Protein AF-A0A2G4RBM0-F1 (afdb_monomer_lite)

pLDDT: mean 80.77, std 11.61, range [50.59, 93.0]

Secondary structure (DSSP, 8-state):
---EE--SHHHHHHH-GGGB-TTS-EE-TT-TTEEE--TT---SS-EE--S------GGGS--

Foldseek 3Di:
DAADEDQDPVSVCVVCVVQQDPVQEGACAPVERHAADHPPDDTPDYYHDHPYHHNDDPVNPPD

Sequence (63 aa):
MQVRDFKTVAELREAFPSAFLTNGTVDLSRKRGIRTLPRDMTVERHLILVNIFLALKDEDFSG

Radius of gyration: 11.72 Å; chains: 1; bounding box: 28×32×20 Å

Organism: NCBI:txid65959

Structure (mmCIF, N/CA/C/O backbone):
data_AF-A0A2G4RBM0-F1
#
_entry.id   AF-A0A2G4RBM0-F1
#
loop_
_atom_site.gro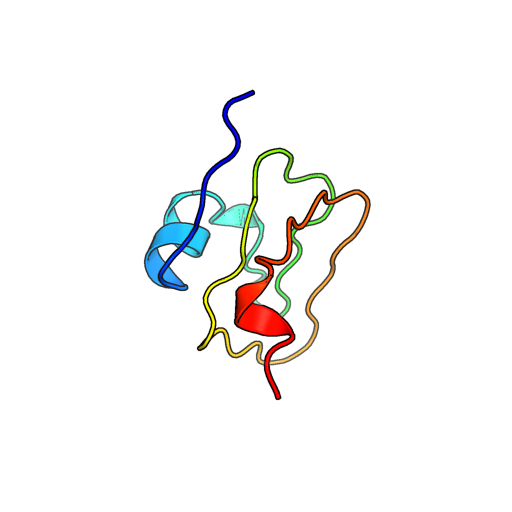up_PDB
_atom_site.id
_atom_site.type_symbol
_atom_site.label_atom_id
_atom_site.label_alt_id
_atom_site.label_comp_id
_atom_site.label_asym_id
_atom_site.label_entity_id
_atom_site.label_seq_id
_atom_site.pdbx_PDB_ins_code
_atom_site.Cartn_x
_atom_site.Cartn_y
_atom_site.Cartn_z
_atom_site.occupancy
_atom_site.B_iso_or_equiv
_atom_site.auth_seq_id
_atom_site.auth_comp_id
_atom_site.auth_asym_id
_atom_site.auth_atom_id
_atom_site.pdbx_PDB_model_num
ATOM 1 N N . MET A 1 1 ? 22.097 -4.553 5.017 1.00 55.03 1 MET A N 1
ATOM 2 C CA . MET A 1 1 ? 20.756 -3.930 5.109 1.00 55.03 1 MET A CA 1
ATOM 3 C C . MET A 1 1 ? 19.956 -4.715 6.131 1.00 55.03 1 MET A C 1
ATOM 5 O O . MET A 1 1 ? 19.888 -5.928 5.985 1.00 55.03 1 MET A O 1
ATOM 9 N N . GLN A 1 2 ? 19.439 -4.064 7.177 1.00 62.03 2 GLN A N 1
ATOM 10 C CA . GLN A 1 2 ? 18.581 -4.728 8.165 1.00 62.03 2 GLN A CA 1
ATOM 11 C C . GLN A 1 2 ? 17.233 -5.066 7.522 1.00 62.03 2 GLN A C 1
ATOM 13 O O . GLN A 1 2 ? 16.640 -4.239 6.832 1.00 62.03 2 GLN A O 1
ATOM 18 N N . VAL A 1 3 ? 16.796 -6.304 7.717 1.00 73.88 3 VAL A N 1
ATOM 19 C CA . VAL A 1 3 ? 15.492 -6.814 7.295 1.00 73.88 3 VAL A CA 1
ATOM 20 C C . VAL A 1 3 ? 14.492 -6.467 8.400 1.00 73.88 3 VAL A C 1
ATOM 22 O O . VAL A 1 3 ? 14.770 -6.729 9.568 1.00 73.88 3 VAL A O 1
ATOM 25 N N . ARG A 1 4 ? 13.372 -5.828 8.052 1.00 79.88 4 ARG A N 1
ATOM 26 C CA . ARG A 1 4 ? 12.414 -5.237 8.990 1.00 79.88 4 ARG A CA 1
ATOM 27 C C . ARG A 1 4 ? 11.011 -5.778 8.742 1.00 79.88 4 ARG A C 1
ATOM 29 O O . ARG A 1 4 ? 10.578 -5.908 7.598 1.00 79.88 4 ARG A O 1
ATOM 36 N N . ASP A 1 5 ? 10.325 -6.101 9.827 1.00 82.62 5 ASP A N 1
ATOM 37 C CA . ASP A 1 5 ? 8.912 -6.467 9.829 1.00 82.62 5 ASP A CA 1
ATOM 38 C C . ASP A 1 5 ? 8.056 -5.200 9.931 1.00 82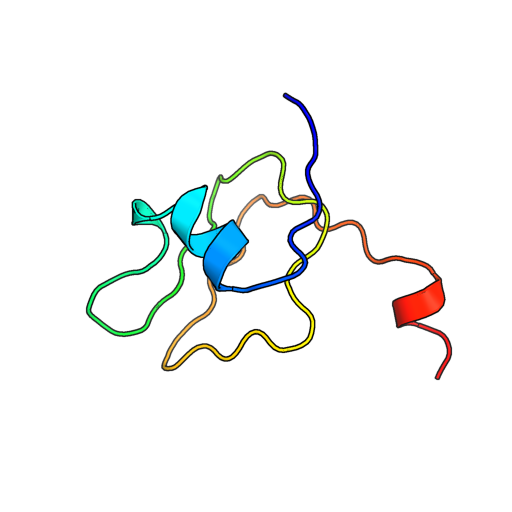.62 5 ASP A C 1
ATOM 40 O O . ASP A 1 5 ? 8.361 -4.319 10.739 1.00 82.62 5 ASP A O 1
ATOM 44 N N . PHE A 1 6 ? 6.991 -5.118 9.131 1.00 86.25 6 PHE A N 1
ATOM 45 C CA . PHE A 1 6 ? 6.025 -4.021 9.183 1.00 86.25 6 PHE A CA 1
ATOM 46 C C . PHE A 1 6 ? 4.695 -4.556 9.696 1.00 86.25 6 PHE A C 1
ATOM 48 O O . PHE A 1 6 ? 4.064 -5.390 9.050 1.00 86.25 6 PHE A O 1
ATOM 55 N N . LYS A 1 7 ? 4.273 -4.088 10.873 1.00 84.56 7 LYS A N 1
ATOM 56 C CA . LYS A 1 7 ? 3.021 -4.526 11.501 1.00 84.56 7 LYS A CA 1
ATOM 57 C C . LYS A 1 7 ? 1.826 -3.768 10.947 1.00 84.56 7 LYS A C 1
ATOM 59 O O . LYS A 1 7 ? 0.730 -4.314 10.916 1.00 84.56 7 LYS A O 1
ATOM 64 N N . THR A 1 8 ? 2.030 -2.524 10.513 1.00 88.00 8 THR A N 1
ATOM 65 C CA . THR A 1 8 ? 0.955 -1.666 10.001 1.00 88.00 8 THR A CA 1
ATOM 66 C C . THR A 1 8 ? 1.315 -1.018 8.667 1.00 88.00 8 THR A C 1
ATOM 68 O O . THR A 1 8 ? 2.485 -0.808 8.339 1.00 88.00 8 THR A O 1
ATOM 71 N N . VAL A 1 9 ? 0.289 -0.656 7.891 1.00 88.00 9 VAL A N 1
ATOM 72 C CA . VAL A 1 9 ? 0.467 0.103 6.642 1.00 88.00 9 VAL A CA 1
ATOM 73 C C . VAL A 1 9 ? 1.085 1.476 6.915 1.00 88.00 9 VAL A C 1
ATOM 75 O O . VAL A 1 9 ? 1.859 1.961 6.096 1.00 88.00 9 VAL A O 1
ATOM 78 N N . ALA A 1 10 ? 0.798 2.081 8.07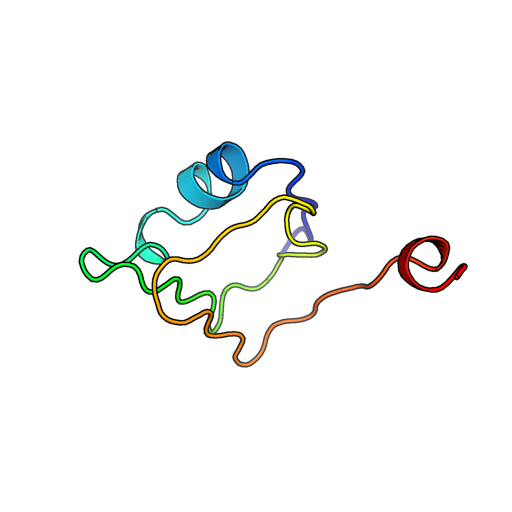2 1.00 89.38 10 ALA A N 1
ATOM 79 C CA . ALA A 1 10 ? 1.385 3.356 8.474 1.00 89.38 10 ALA A CA 1
ATOM 80 C C . ALA A 1 10 ? 2.913 3.259 8.609 1.00 89.38 10 ALA A C 1
ATOM 82 O O . ALA A 1 10 ? 3.616 4.059 8.000 1.00 89.38 10 ALA A O 1
ATOM 83 N N . GLU A 1 11 ? 3.424 2.234 9.301 1.00 89.56 11 GLU A N 1
ATOM 84 C CA . GLU A 1 11 ? 4.871 1.991 9.422 1.00 89.56 11 GLU A CA 1
ATOM 85 C C . GLU A 1 11 ? 5.523 1.754 8.052 1.00 89.56 11 GLU A C 1
ATOM 87 O O . GLU A 1 11 ? 6.601 2.277 7.762 1.00 89.56 11 GLU A O 1
ATOM 92 N N . LEU A 1 12 ? 4.864 0.974 7.186 1.00 88.50 12 LEU A N 1
ATOM 93 C CA . LEU A 1 12 ? 5.362 0.695 5.838 1.00 88.50 12 LEU A CA 1
ATOM 94 C C . LEU A 1 12 ? 5.399 1.968 4.979 1.00 88.50 12 LEU A C 1
ATOM 96 O O . LEU A 1 12 ? 6.363 2.196 4.245 1.00 88.50 12 LEU A O 1
ATOM 100 N N . ARG A 1 13 ? 4.369 2.813 5.087 1.00 89.81 13 ARG A N 1
ATOM 101 C CA . ARG A 1 13 ? 4.261 4.093 4.378 1.00 89.81 13 ARG A CA 1
ATOM 102 C C . ARG A 1 13 ? 5.250 5.126 4.894 1.00 89.81 13 ARG A C 1
ATOM 104 O O . ARG A 1 13 ? 5.777 5.886 4.093 1.00 89.81 13 ARG A O 1
ATOM 111 N N . GLU A 1 14 ? 5.532 5.141 6.188 1.00 90.31 14 GLU A N 1
ATOM 112 C CA . GLU A 1 14 ? 6.554 6.008 6.771 1.00 90.31 14 GLU A CA 1
ATOM 113 C C . GLU A 1 14 ? 7.960 5.608 6.301 1.00 90.31 14 GLU A C 1
ATOM 115 O O . GLU A 1 14 ? 8.760 6.465 5.933 1.00 90.31 14 GLU A O 1
ATOM 120 N N . ALA A 1 15 ? 8.251 4.304 6.235 1.00 88.62 15 ALA A N 1
ATOM 121 C CA . ALA A 1 15 ? 9.541 3.813 5.754 1.00 88.62 15 ALA A CA 1
ATOM 122 C C . ALA A 1 15 ? 9.722 3.976 4.236 1.00 88.62 15 ALA A C 1
ATOM 124 O O . ALA A 1 15 ? 10.832 4.240 3.765 1.00 88.62 15 ALA A O 1
ATOM 125 N N . PHE A 1 16 ? 8.646 3.815 3.460 1.00 88.50 16 PHE A N 1
ATOM 126 C CA . PHE A 1 16 ? 8.677 3.879 1.999 1.00 88.50 16 PHE A CA 1
ATOM 127 C C . PHE A 1 16 ? 7.565 4.773 1.436 1.00 88.50 16 PHE A C 1
ATOM 129 O O . PHE A 1 16 ? 6.725 4.297 0.672 1.00 88.50 16 PHE A O 1
ATOM 136 N N . PRO A 1 17 ? 7.570 6.085 1.716 1.00 90.62 17 PRO A N 1
ATOM 137 C CA . PRO A 1 17 ? 6.491 6.969 1.277 1.00 90.62 17 PRO A CA 1
ATOM 138 C C . PRO A 1 17 ? 6.388 7.029 -0.249 1.00 90.62 17 PRO A C 1
ATOM 140 O O . PRO A 1 17 ? 5.292 7.076 -0.795 1.00 90.62 17 PRO A O 1
ATOM 143 N N . SER A 1 18 ? 7.524 6.927 -0.949 1.00 90.81 18 SER A N 1
ATOM 144 C CA . SER A 1 18 ? 7.584 6.901 -2.415 1.00 90.81 18 SER A CA 1
ATOM 145 C C . SER A 1 18 ? 7.060 5.614 -3.056 1.00 90.81 18 SER A C 1
ATOM 147 O O . SER A 1 18 ? 6.890 5.586 -4.269 1.00 90.81 18 SER A O 1
ATOM 149 N N . ALA A 1 19 ? 6.811 4.558 -2.276 1.00 90.19 19 ALA A N 1
ATOM 150 C CA . ALA A 1 19 ? 6.165 3.349 -2.780 1.00 90.19 19 ALA A CA 1
ATOM 151 C C . ALA A 1 19 ? 4.652 3.535 -2.962 1.00 90.19 19 ALA A C 1
ATOM 153 O O . ALA A 1 19 ? 4.042 2.808 -3.736 1.00 90.19 19 ALA A O 1
ATOM 154 N N . PHE A 1 20 ? 4.037 4.493 -2.265 1.00 91.81 20 PHE A N 1
ATOM 155 C CA . PHE A 1 20 ? 2.598 4.737 -2.324 1.00 91.81 20 PHE A CA 1
ATOM 156 C C . PHE A 1 20 ? 2.307 5.794 -3.387 1.00 91.81 20 PHE A C 1
ATOM 158 O O . PHE A 1 20 ? 2.460 6.994 -3.155 1.00 91.81 20 PHE A O 1
ATOM 165 N N . LEU A 1 21 ? 1.910 5.337 -4.571 1.00 92.94 21 LEU A N 1
ATOM 166 C CA . LEU A 1 21 ? 1.619 6.204 -5.702 1.00 92.94 21 LEU A CA 1
ATOM 167 C C . LEU A 1 21 ? 0.232 6.841 -5.547 1.00 92.94 21 LEU A C 1
ATOM 169 O O . LEU A 1 21 ? -0.694 6.257 -4.986 1.00 92.94 21 LEU A O 1
ATOM 173 N N . THR A 1 22 ? 0.062 8.042 -6.100 1.00 90.94 22 THR A N 1
ATOM 174 C CA . THR A 1 22 ? -1.192 8.818 -6.024 1.00 90.94 22 THR A CA 1
ATOM 175 C C . THR A 1 22 ? -2.381 8.145 -6.706 1.00 90.94 22 THR A C 1
ATOM 177 O O . THR A 1 22 ? -3.521 8.522 -6.466 1.00 90.94 22 THR A O 1
ATOM 180 N N . ASN A 1 23 ? -2.131 7.153 -7.557 1.00 91.88 23 ASN A N 1
ATOM 181 C CA . ASN A 1 23 ? -3.156 6.395 -8.263 1.00 91.88 23 ASN A CA 1
ATOM 182 C C . ASN A 1 23 ? -3.663 5.170 -7.477 1.00 91.88 23 ASN A C 1
ATOM 184 O O . ASN A 1 23 ? -4.383 4.363 -8.062 1.00 91.88 23 ASN A O 1
ATOM 188 N N . GLY A 1 24 ? -3.257 5.001 -6.213 1.00 88.06 24 GLY A N 1
ATOM 189 C CA . GLY A 1 24 ? -3.651 3.872 -5.363 1.00 88.06 24 GLY A CA 1
ATOM 190 C C . GLY A 1 24 ? -2.804 2.606 -5.555 1.00 88.06 24 GLY A C 1
ATOM 191 O O . GLY A 1 24 ? -3.077 1.576 -4.935 1.00 88.06 24 GLY A O 1
ATOM 192 N N . THR A 1 25 ? -1.776 2.654 -6.408 1.00 93.00 25 THR A N 1
ATOM 193 C CA . THR A 1 25 ? -0.793 1.572 -6.560 1.00 93.00 25 THR A CA 1
ATOM 194 C C . THR A 1 25 ? 0.270 1.658 -5.469 1.00 93.00 25 THR A C 1
ATOM 196 O O . THR A 1 25 ? 0.793 2.736 -5.181 1.00 93.00 25 THR A O 1
ATOM 199 N N . VAL A 1 26 ? 0.643 0.506 -4.913 1.00 92.25 26 VAL A N 1
ATOM 200 C CA . VAL A 1 26 ? 1.799 0.377 -4.025 1.00 92.25 26 VAL A CA 1
ATOM 201 C C . VAL A 1 26 ? 2.918 -0.363 -4.754 1.00 92.25 26 VAL A C 1
ATOM 203 O O . VAL A 1 26 ? 2.796 -1.550 -5.057 1.00 92.25 26 VAL A O 1
ATOM 206 N N . ASP A 1 27 ? 4.015 0.340 -5.031 1.00 92.12 27 ASP A N 1
ATOM 207 C CA . ASP A 1 27 ? 5.203 -0.189 -5.695 1.00 92.12 27 ASP A CA 1
ATOM 208 C C . ASP A 1 27 ? 6.361 -0.384 -4.707 1.00 92.12 27 ASP A C 1
ATOM 210 O O . ASP A 1 27 ? 7.104 0.541 -4.365 1.00 92.12 27 ASP A O 1
ATOM 214 N N . LEU A 1 28 ? 6.521 -1.629 -4.252 1.00 88.12 28 LEU A N 1
ATOM 215 C CA . LEU A 1 28 ? 7.618 -2.049 -3.378 1.00 88.12 28 LEU A CA 1
ATOM 216 C C . LEU A 1 28 ? 8.762 -2.689 -4.174 1.00 88.12 28 LEU A C 1
ATOM 218 O O . LEU A 1 28 ? 9.631 -3.352 -3.597 1.00 88.12 28 LEU A O 1
ATOM 222 N N . SER A 1 29 ? 8.799 -2.494 -5.496 1.00 86.88 29 SER A N 1
ATOM 223 C CA . SER A 1 29 ? 9.889 -2.998 -6.319 1.00 86.88 29 SER A CA 1
ATOM 224 C C . SER A 1 29 ? 11.234 -2.468 -5.821 1.00 86.88 29 SER A C 1
ATOM 226 O O . SER A 1 29 ? 11.407 -1.298 -5.466 1.00 86.88 29 SER A O 1
ATOM 228 N N . ARG A 1 30 ? 12.215 -3.375 -5.742 1.00 77.75 30 ARG A N 1
ATOM 229 C CA . ARG A 1 30 ? 13.580 -3.091 -5.264 1.00 77.75 30 ARG A CA 1
ATOM 230 C C . ARG A 1 30 ? 13.672 -2.554 -3.825 1.00 77.75 30 ARG A C 1
ATOM 232 O O . ARG A 1 30 ? 14.772 -2.182 -3.404 1.00 77.75 30 ARG A O 1
ATOM 239 N N . LYS A 1 31 ? 12.584 -2.539 -3.041 1.00 81.12 31 LYS A N 1
ATOM 240 C CA . LYS A 1 31 ? 12.630 -2.209 -1.609 1.00 81.12 31 LYS A CA 1
ATOM 241 C C . LYS A 1 31 ? 13.188 -3.408 -0.844 1.00 81.12 31 LYS A C 1
ATOM 243 O O . LYS A 1 31 ? 12.476 -4.310 -0.411 1.00 81.12 31 LYS A O 1
ATOM 248 N N . ARG A 1 32 ? 14.517 -3.444 -0.735 1.00 72.50 32 ARG A N 1
ATOM 249 C CA . ARG A 1 32 ? 15.240 -4.465 0.030 1.00 72.50 32 ARG A CA 1
ATOM 250 C C . ARG A 1 32 ? 15.040 -4.224 1.525 1.00 72.50 32 ARG A C 1
ATOM 252 O O . ARG A 1 32 ? 15.125 -3.088 1.979 1.00 72.50 32 ARG A O 1
ATOM 259 N N . GLY A 1 33 ? 14.824 -5.297 2.283 1.00 73.44 33 GLY A N 1
ATOM 260 C CA . GLY A 1 33 ? 14.688 -5.229 3.740 1.00 73.44 33 GLY A CA 1
ATOM 261 C C . GLY A 1 33 ? 13.251 -5.221 4.263 1.00 73.44 33 GLY A C 1
ATOM 262 O O . GLY A 1 33 ? 13.062 -4.966 5.443 1.00 73.44 33 GLY A O 1
ATOM 263 N N . ILE A 1 34 ? 12.252 -5.520 3.435 1.00 81.88 34 ILE A N 1
ATOM 264 C CA . ILE A 1 34 ? 10.895 -5.830 3.903 1.00 81.88 34 ILE A CA 1
ATOM 265 C C . ILE A 1 34 ? 10.840 -7.330 4.173 1.00 81.88 34 ILE A C 1
ATOM 267 O O . ILE A 1 34 ? 10.980 -8.108 3.237 1.00 81.88 34 ILE A O 1
ATOM 271 N N . ARG A 1 35 ? 10.672 -7.733 5.434 1.00 79.06 35 ARG A N 1
ATOM 272 C CA . ARG A 1 35 ? 10.532 -9.145 5.815 1.00 79.06 35 ARG A CA 1
ATOM 273 C C . ARG A 1 35 ? 9.108 -9.633 5.613 1.00 79.06 35 ARG A C 1
ATOM 275 O O . ARG A 1 35 ? 8.891 -10.663 4.993 1.00 79.06 35 ARG A O 1
ATOM 282 N N . THR A 1 36 ? 8.164 -8.874 6.146 1.00 80.94 36 THR A N 1
ATOM 283 C CA . THR A 1 36 ? 6.740 -9.189 6.178 1.00 80.94 36 THR A CA 1
ATOM 284 C C . THR A 1 36 ? 5.954 -7.941 5.812 1.00 80.94 36 THR A C 1
ATOM 286 O O . THR A 1 36 ? 6.375 -6.817 6.110 1.00 80.94 36 THR A O 1
ATOM 289 N N . LEU A 1 37 ? 4.828 -8.147 5.132 1.00 84.12 37 LEU A N 1
ATOM 290 C CA . LEU A 1 37 ? 3.842 -7.100 4.899 1.00 84.12 37 LEU A CA 1
ATOM 291 C C . LEU A 1 37 ? 2.803 -7.119 6.029 1.00 84.12 37 LEU A C 1
ATOM 293 O O . LEU A 1 37 ? 2.550 -8.183 6.600 1.00 84.12 37 LEU A O 1
ATOM 297 N N . PRO A 1 38 ? 2.180 -5.971 6.341 1.00 85.00 38 PRO A N 1
ATOM 298 C CA . PRO A 1 38 ? 1.076 -5.917 7.291 1.00 85.00 38 PRO A CA 1
ATOM 299 C C . PRO A 1 38 ? -0.059 -6.852 6.852 1.00 85.00 38 PRO A C 1
ATOM 301 O O . PRO A 1 38 ? -0.456 -6.816 5.687 1.00 85.00 38 PRO A O 1
ATOM 304 N N . ARG A 1 39 ? -0.607 -7.654 7.776 1.00 83.00 39 ARG A N 1
ATOM 305 C CA . ARG A 1 39 ? -1.699 -8.602 7.468 1.00 83.00 39 ARG A CA 1
ATOM 306 C C . ARG A 1 39 ? -2.952 -7.904 6.933 1.00 83.00 39 ARG A C 1
ATOM 308 O O . ARG A 1 39 ? -3.579 -8.407 6.011 1.00 83.00 39 ARG A O 1
ATOM 315 N N . ASP A 1 40 ? -3.248 -6.712 7.445 1.00 83.81 40 ASP A N 1
ATOM 3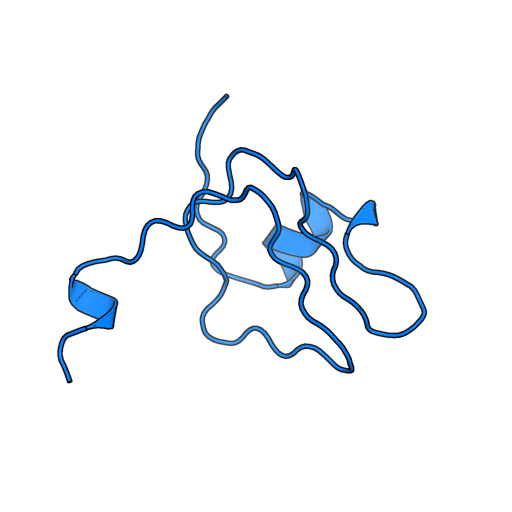16 C CA . ASP A 1 40 ? -4.438 -5.933 7.079 1.00 83.81 40 ASP A CA 1
ATOM 317 C C . ASP A 1 40 ? -4.165 -4.923 5.947 1.00 83.81 40 ASP A C 1
ATOM 319 O O . ASP A 1 40 ? -4.841 -3.898 5.814 1.00 83.81 40 ASP A O 1
ATOM 323 N N . MET A 1 41 ? -3.126 -5.159 5.137 1.00 85.12 41 MET A N 1
ATOM 324 C CA . MET A 1 41 ? -2.769 -4.259 4.046 1.00 85.12 41 MET A CA 1
ATOM 325 C C . MET A 1 41 ? -3.791 -4.338 2.909 1.00 85.12 41 MET A C 1
ATOM 327 O O . MET A 1 41 ? -3.806 -5.282 2.125 1.00 85.12 41 MET A O 1
ATOM 331 N N . THR A 1 42 ? -4.598 -3.287 2.777 1.00 86.25 42 THR A N 1
ATOM 332 C CA . THR A 1 42 ? -5.491 -3.090 1.629 1.00 86.25 42 THR A CA 1
ATOM 333 C C . THR A 1 42 ? -4.819 -2.184 0.603 1.00 86.25 42 THR A C 1
ATOM 335 O O . THR A 1 42 ? -4.285 -1.130 0.950 1.00 86.25 42 THR A O 1
ATOM 338 N N . VAL A 1 43 ? -4.847 -2.589 -0.666 1.00 88.38 43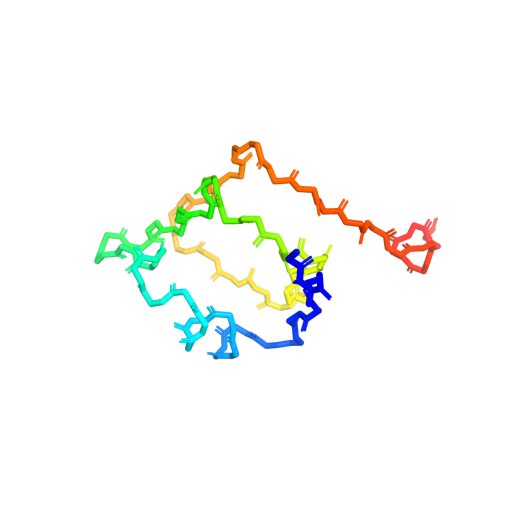 VAL A N 1
ATOM 339 C CA . VAL A 1 43 ? -4.319 -1.810 -1.792 1.00 88.38 43 VAL A CA 1
ATOM 340 C C . VAL A 1 43 ? -5.457 -1.516 -2.757 1.00 88.38 43 VAL A C 1
ATOM 342 O O . VAL A 1 43 ? -6.165 -2.426 -3.171 1.00 88.38 43 VAL A O 1
ATOM 345 N N . GLU A 1 44 ? -5.631 -0.244 -3.112 1.00 90.31 44 GLU A N 1
ATOM 346 C CA . GLU A 1 44 ? -6.774 0.212 -3.914 1.00 90.31 44 GLU A CA 1
ATOM 347 C C . GLU A 1 44 ? -6.711 -0.252 -5.373 1.00 90.31 44 GLU A C 1
ATOM 349 O O . GLU A 1 44 ? -7.749 -0.475 -5.994 1.00 90.31 44 GLU A O 1
ATOM 354 N N . ARG A 1 45 ? -5.503 -0.379 -5.937 1.00 91.38 45 ARG A N 1
ATOM 355 C CA . ARG A 1 45 ? -5.312 -0.825 -7.325 1.00 91.38 45 ARG A CA 1
ATOM 356 C C . ARG A 1 45 ? -4.381 -2.016 -7.458 1.00 91.38 45 ARG A C 1
ATOM 358 O O . ARG A 1 45 ? -4.830 -3.142 -7.634 1.00 91.38 45 ARG A O 1
ATOM 365 N N . HIS A 1 46 ? -3.076 -1.761 -7.439 1.00 92.00 46 HIS A N 1
ATOM 366 C CA . HIS A 1 46 ? -2.068 -2.773 -7.730 1.00 92.00 46 HIS A CA 1
ATOM 367 C C . HIS A 1 46 ? -1.005 -2.799 -6.641 1.00 92.00 46 HIS A C 1
ATOM 369 O O . HIS A 1 46 ? -0.504 -1.753 -6.234 1.00 92.00 46 HIS A O 1
ATOM 375 N N . LEU A 1 47 ? -0.637 -4.003 -6.212 1.00 89.88 47 LEU A N 1
ATOM 376 C CA . LEU A 1 47 ? 0.520 -4.249 -5.361 1.00 89.88 47 LEU A CA 1
ATOM 377 C C . LEU A 1 47 ? 1.640 -4.841 -6.224 1.00 89.88 47 LEU A C 1
ATOM 379 O O . LEU A 1 47 ? 1.499 -5.943 -6.752 1.00 89.88 47 LEU A O 1
ATOM 383 N N . ILE A 1 48 ? 2.741 -4.105 -6.385 1.00 88.81 48 ILE A N 1
ATOM 384 C CA . ILE A 1 48 ? 3.886 -4.518 -7.204 1.00 88.81 48 ILE A CA 1
ATOM 385 C C . ILE A 1 48 ? 5.017 -4.990 -6.287 1.00 88.81 48 ILE A C 1
ATOM 387 O O . ILE A 1 48 ? 5.592 -4.217 -5.518 1.00 88.81 48 ILE A O 1
ATOM 391 N N . LEU A 1 49 ? 5.348 -6.277 -6.402 1.00 86.00 49 LEU A N 1
ATOM 392 C CA . LEU A 1 49 ? 6.351 -6.978 -5.600 1.00 86.00 49 LEU A CA 1
ATOM 393 C C . LEU A 1 49 ? 7.418 -7.573 -6.521 1.00 86.00 49 LEU A C 1
ATOM 395 O O . LEU A 1 49 ? 7.369 -8.744 -6.885 1.00 86.00 49 LEU A O 1
ATOM 399 N N . VAL A 1 50 ? 8.385 -6.753 -6.933 1.00 82.06 50 VAL A N 1
ATOM 400 C CA . VAL A 1 50 ? 9.460 -7.190 -7.837 1.00 82.06 50 VAL A CA 1
ATOM 401 C C . VAL A 1 50 ? 10.799 -7.163 -7.115 1.00 82.06 50 VAL A C 1
ATOM 403 O O . VAL A 1 50 ? 11.236 -6.114 -6.634 1.00 82.06 50 VAL A O 1
ATOM 406 N N . ASN A 1 51 ? 11.482 -8.313 -7.105 1.00 74.00 51 ASN A N 1
ATOM 407 C CA . ASN A 1 51 ? 12.797 -8.486 -6.481 1.00 74.00 51 ASN A CA 1
ATOM 408 C C . ASN A 1 51 ? 12.789 -8.105 -4.984 1.00 74.00 51 ASN A C 1
ATOM 410 O O . ASN A 1 51 ? 13.634 -7.346 -4.501 1.00 74.00 51 ASN A O 1
ATOM 414 N N . ILE A 1 52 ? 11.775 -8.612 -4.281 1.00 74.06 52 ILE A N 1
ATOM 415 C CA . ILE A 1 52 ? 11.562 -8.482 -2.838 1.00 74.06 52 ILE A CA 1
ATOM 416 C C . ILE A 1 52 ? 11.718 -9.863 -2.189 1.00 74.06 52 ILE A C 1
ATOM 418 O O . ILE A 1 52 ? 11.283 -10.864 -2.754 1.00 74.06 52 ILE A O 1
ATOM 422 N N . PHE A 1 53 ? 12.353 -9.921 -1.017 1.00 68.38 53 PHE A N 1
ATOM 423 C CA . PHE A 1 53 ? 12.463 -11.145 -0.222 1.00 68.38 53 PHE A CA 1
ATOM 424 C C . PHE A 1 53 ? 11.446 -11.084 0.914 1.00 68.38 53 PHE A C 1
ATOM 426 O O . PHE A 1 53 ? 11.749 -10.559 1.981 1.00 68.38 53 PHE A O 1
ATOM 433 N N . LEU A 1 54 ? 10.234 -11.576 0.663 1.00 69.81 54 LEU A N 1
ATOM 434 C CA . LEU A 1 54 ? 9.228 -11.731 1.708 1.00 69.81 54 LEU A CA 1
ATOM 435 C C . LEU A 1 54 ? 9.491 -13.050 2.433 1.00 69.81 54 LEU A C 1
ATOM 437 O O . LEU A 1 54 ? 9.417 -14.118 1.830 1.00 69.81 54 LEU A O 1
ATOM 441 N N . ALA A 1 55 ? 9.830 -12.974 3.717 1.00 65.25 55 ALA A N 1
ATOM 442 C CA . ALA A 1 55 ? 9.886 -14.144 4.574 1.00 65.25 55 ALA A CA 1
ATOM 443 C C . ALA A 1 55 ? 8.490 -14.359 5.157 1.00 65.25 55 ALA A C 1
ATOM 445 O O . ALA A 1 55 ? 8.063 -13.626 6.047 1.00 65.25 55 ALA A O 1
ATOM 446 N N . LEU A 1 56 ? 7.791 -15.360 4.634 1.00 58.12 56 LEU A N 1
ATOM 447 C CA . LEU A 1 56 ? 6.570 -15.870 5.245 1.00 58.12 56 LEU A CA 1
ATOM 448 C C . LEU A 1 56 ? 6.959 -16.546 6.564 1.00 58.12 56 LEU A C 1
ATOM 450 O O . LEU A 1 56 ? 7.967 -17.257 6.616 1.00 58.12 56 LEU A O 1
ATOM 454 N N . LYS A 1 57 ? 6.227 -16.273 7.645 1.00 61.88 57 LYS A N 1
ATOM 455 C CA . LYS A 1 57 ? 6.418 -17.009 8.899 1.00 61.88 57 LYS A CA 1
ATOM 456 C C . LYS A 1 57 ? 5.706 -18.354 8.764 1.00 61.88 57 LYS A C 1
ATOM 458 O O . LYS A 1 57 ? 4.669 -18.4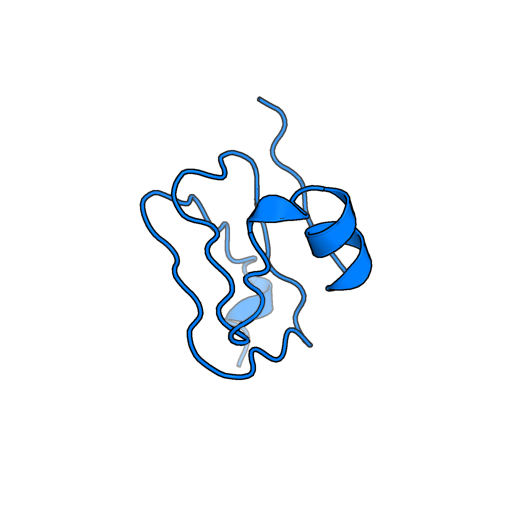22 8.117 1.00 61.88 57 LYS A O 1
ATOM 463 N N . ASP A 1 58 ? 6.220 -19.410 9.394 1.00 59.62 58 ASP A N 1
ATOM 464 C CA . ASP A 1 58 ? 5.549 -20.724 9.414 1.00 59.62 58 ASP A CA 1
ATOM 465 C C . ASP A 1 58 ? 4.089 -20.632 9.908 1.00 59.62 58 ASP A C 1
ATOM 467 O O . ASP A 1 58 ? 3.213 -21.344 9.425 1.00 59.62 58 ASP A O 1
ATOM 471 N N . GLU A 1 59 ? 3.801 -19.676 10.799 1.00 63.38 59 GLU A N 1
ATOM 472 C CA . GLU A 1 59 ? 2.456 -19.362 11.307 1.00 63.38 59 GLU A CA 1
ATOM 473 C C . GLU A 1 59 ? 1.495 -18.779 10.250 1.00 63.38 59 GLU A C 1
ATOM 475 O O . GLU A 1 59 ? 0.298 -18.663 10.507 1.00 63.38 59 GLU A O 1
ATOM 480 N N . ASP A 1 60 ? 1.991 -18.373 9.076 1.00 63.09 60 ASP A N 1
ATOM 481 C CA . ASP A 1 60 ? 1.159 -17.897 7.964 1.00 63.09 60 ASP A CA 1
ATOM 482 C C . ASP A 1 60 ? 0.586 -19.066 7.126 1.00 63.09 60 ASP A C 1
ATOM 484 O O . ASP A 1 60 ? -0.322 -18.847 6.326 1.00 63.09 60 ASP A O 1
ATOM 488 N N . PHE A 1 61 ? 1.073 -20.302 7.323 1.00 57.00 61 PHE A N 1
ATOM 489 C CA . PHE A 1 61 ? 0.638 -21.514 6.606 1.00 57.00 61 PHE A CA 1
ATOM 490 C C . PHE A 1 61 ? -0.111 -22.533 7.473 1.00 57.00 61 PHE A C 1
ATOM 492 O O . PHE A 1 61 ? -0.548 -23.563 6.963 1.00 57.00 61 PHE A O 1
ATOM 499 N N . SER A 1 62 ? -0.267 -22.276 8.772 1.00 55.84 62 SER A N 1
ATOM 500 C CA . SER A 1 62 ? -1.086 -23.112 9.650 1.00 55.84 62 SER A CA 1
ATOM 501 C C . SER A 1 62 ? -2.569 -22.800 9.431 1.00 55.84 62 SER A C 1
ATOM 503 O O . SER A 1 62 ? -3.160 -22.014 10.174 1.00 55.84 62 SER A O 1
ATOM 505 N N . GLY A 1 63 ? -3.134 -23.387 8.376 1.00 50.59 63 GLY A N 1
ATOM 506 C CA . GLY A 1 63 ? -4.556 -23.407 8.038 1.00 50.59 63 GLY A CA 1
ATOM 507 C C . GLY A 1 63 ? -4.972 -24.799 7.595 1.00 50.59 63 GLY A C 1
ATOM 508 O O . GLY A 1 63 ? -4.187 -25.425 6.848 1.00 50.59 63 GLY A O 1
#